Protein AF-A0AA38FF99-F1 (afdb_monomer_lite)

Radius of gyration: 12.07 Å; chains: 1; bounding box: 22×20×30 Å

Structure (mmCIF, N/CA/C/O backbone):
data_AF-A0AA38FF99-F1
#
_entry.id   AF-A0AA38FF99-F1
#
loop_
_atom_site.group_PDB
_atom_site.id
_atom_site.type_symbol
_atom_site.label_atom_id
_atom_site.label_alt_id
_atom_site.label_comp_id
_atom_site.label_asym_id
_atom_site.label_entity_id
_atom_site.label_seq_id
_atom_site.pdbx_PDB_ins_code
_atom_site.Cartn_x
_atom_site.Cartn_y
_atom_site.Cartn_z
_atom_site.occupancy
_atom_site.B_iso_or_equiv
_atom_site.auth_seq_id
_atom_site.auth_comp_id
_atom_site.auth_asym_id
_atom_site.auth_atom_id
_atom_site.pdbx_PDB_model_num
ATOM 1 N N . CYS A 1 1 ? 8.147 8.125 14.717 1.00 46.72 1 CYS A N 1
ATOM 2 C CA . CYS A 1 1 ? 8.474 7.706 13.342 1.00 46.72 1 CYS A CA 1
ATOM 3 C C . CYS A 1 1 ? 7.793 6.364 13.127 1.00 46.72 1 CYS A C 1
ATOM 5 O O . CYS A 1 1 ? 8.330 5.360 13.572 1.00 46.72 1 CYS A O 1
ATOM 7 N N . ALA A 1 2 ? 6.567 6.364 12.613 1.00 54.22 2 ALA A N 1
ATOM 8 C CA . ALA A 1 2 ? 5.873 5.144 12.216 1.00 54.22 2 ALA A CA 1
ATOM 9 C C . ALA A 1 2 ? 5.549 5.319 10.729 1.00 54.22 2 ALA A C 1
ATOM 11 O O . ALA A 1 2 ? 4.919 6.312 10.359 1.00 54.22 2 ALA A O 1
ATOM 12 N N . ASP A 1 3 ? 6.130 4.455 9.902 1.00 67.94 3 ASP A N 1
ATOM 13 C CA . ASP A 1 3 ? 5.916 4.394 8.452 1.00 67.94 3 ASP A CA 1
ATOM 14 C C . ASP A 1 3 ? 4.689 3.525 8.127 1.00 67.94 3 ASP A C 1
ATOM 16 O O . ASP A 1 3 ? 4.014 3.087 9.054 1.00 67.94 3 ASP A O 1
ATOM 20 N N . GLY A 1 4 ? 4.384 3.281 6.849 1.00 63.66 4 GLY A N 1
ATOM 21 C CA . GLY A 1 4 ? 3.275 2.429 6.408 1.00 63.66 4 GLY A CA 1
ATOM 22 C C . GLY A 1 4 ? 3.235 1.043 7.072 1.00 63.66 4 GLY A C 1
ATOM 23 O O . GLY A 1 4 ? 4.265 0.447 7.379 1.00 63.66 4 GLY A O 1
ATOM 24 N N . LEU A 1 5 ? 2.028 0.500 7.291 1.00 75.06 5 LEU A N 1
ATOM 25 C CA . LEU A 1 5 ? 1.881 -0.889 7.760 1.00 75.06 5 LEU A CA 1
ATOM 26 C C . LEU A 1 5 ? 2.196 -1.899 6.650 1.00 75.06 5 LEU A C 1
ATOM 28 O O . LEU A 1 5 ? 2.699 -2.986 6.930 1.00 75.06 5 LEU A O 1
ATOM 32 N N . VAL A 1 6 ? 1.860 -1.560 5.404 1.00 79.75 6 VAL A N 1
ATOM 33 C CA . VAL A 1 6 ? 2.072 -2.412 4.231 1.00 79.75 6 VAL A CA 1
ATOM 34 C C . VAL A 1 6 ? 2.587 -1.566 3.073 1.00 79.75 6 VAL A C 1
ATOM 36 O O . VAL A 1 6 ? 1.821 -0.797 2.497 1.00 79.75 6 VAL A O 1
ATOM 39 N N . 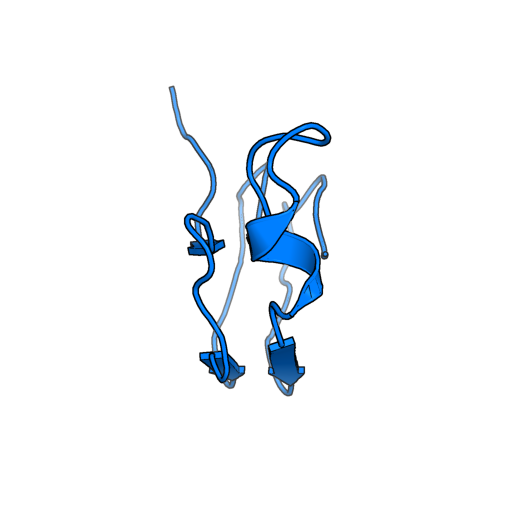ASP A 1 7 ? 3.842 -1.778 2.680 1.00 82.00 7 ASP A N 1
ATOM 40 C CA . ASP A 1 7 ? 4.447 -1.122 1.519 1.00 82.00 7 ASP A CA 1
ATOM 41 C C . ASP A 1 7 ? 4.772 -2.153 0.431 1.00 82.00 7 ASP A C 1
ATOM 43 O O . ASP A 1 7 ? 5.548 -3.088 0.639 1.00 82.00 7 ASP A O 1
ATOM 47 N N . VAL A 1 8 ? 4.171 -1.982 -0.747 1.00 80.81 8 VAL A N 1
ATOM 48 C CA . VAL A 1 8 ? 4.412 -2.802 -1.941 1.00 80.81 8 VAL A CA 1
ATOM 49 C C . VAL A 1 8 ? 5.082 -1.917 -2.985 1.00 80.81 8 VAL A C 1
ATOM 51 O O . VAL A 1 8 ? 4.485 -0.962 -3.474 1.00 80.81 8 VAL A O 1
ATOM 54 N N . THR A 1 9 ? 6.345 -2.203 -3.298 1.00 82.88 9 THR A N 1
ATOM 55 C CA . THR A 1 9 ? 7.197 -1.370 -4.165 1.00 82.88 9 THR A CA 1
ATOM 56 C C . THR A 1 9 ? 8.094 -2.247 -5.051 1.00 82.88 9 THR A C 1
ATOM 58 O O . THR A 1 9 ? 8.064 -3.477 -4.941 1.00 82.88 9 THR A O 1
ATOM 61 N N . LEU A 1 10 ? 8.900 -1.628 -5.924 1.00 81.62 10 LEU A N 1
ATOM 62 C CA . LEU A 1 10 ? 9.938 -2.294 -6.729 1.00 81.62 10 LEU A CA 1
ATOM 63 C C . LEU A 1 10 ? 9.389 -3.387 -7.666 1.00 81.62 10 LEU A C 1
ATOM 65 O O . LEU A 1 10 ? 9.875 -4.517 -7.668 1.00 81.62 10 LEU A O 1
ATOM 69 N N . ALA A 1 11 ? 8.373 -3.048 -8.464 1.00 77.00 11 ALA A N 1
ATOM 70 C CA . ALA A 1 11 ? 7.730 -3.918 -9.452 1.00 77.00 11 ALA A CA 1
ATOM 71 C C . ALA A 1 11 ? 7.132 -5.211 -8.864 1.00 77.00 11 ALA A C 1
ATOM 73 O O . ALA A 1 11 ? 6.906 -6.195 -9.575 1.00 77.00 11 ALA A O 1
ATOM 74 N N . SER A 1 12 ? 6.849 -5.213 -7.559 1.00 79.56 12 SER A N 1
ATOM 75 C CA . SER A 1 12 ? 6.117 -6.293 -6.905 1.00 79.56 12 SER A CA 1
ATOM 76 C C . SER A 1 12 ? 4.749 -6.461 -7.570 1.00 79.56 12 SER A C 1
ATOM 78 O O . SER A 1 12 ? 3.969 -5.520 -7.658 1.00 79.56 12 SER A O 1
ATOM 80 N N . THR A 1 13 ? 4.432 -7.665 -8.042 1.00 83.00 13 THR A N 1
ATOM 81 C CA . THR A 1 13 ? 3.162 -7.958 -8.720 1.00 83.00 13 THR A CA 1
ATOM 82 C C . THR A 1 13 ? 2.541 -9.247 -8.188 1.00 83.00 13 THR A C 1
ATOM 84 O O .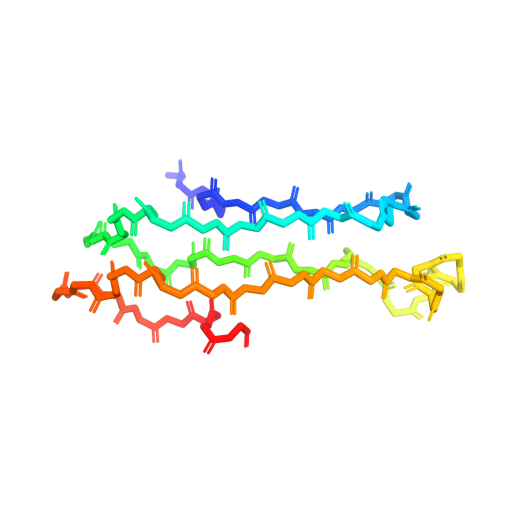 THR A 1 13 ? 3.212 -10.049 -7.541 1.00 83.00 13 THR A O 1
ATOM 87 N N . ALA A 1 14 ? 1.244 -9.434 -8.438 1.00 86.19 14 ALA A N 1
ATOM 88 C CA . ALA A 1 14 ? 0.442 -10.562 -7.957 1.00 86.19 14 ALA A CA 1
ATOM 89 C C . ALA A 1 14 ? 0.391 -10.709 -6.419 1.00 86.19 14 ALA A C 1
ATOM 91 O O . ALA A 1 14 ? 0.292 -11.817 -5.890 1.00 86.19 14 ALA A O 1
ATOM 92 N N . VAL A 1 15 ? 0.407 -9.590 -5.689 1.00 85.69 15 VAL A N 1
ATOM 93 C CA . VAL A 1 15 ? 0.273 -9.578 -4.223 1.00 85.69 15 VAL A CA 1
ATOM 94 C C . VAL A 1 15 ? -1.207 -9.575 -3.839 1.00 85.69 15 VAL A C 1
ATOM 96 O O . VAL A 1 15 ? -1.990 -8.801 -4.386 1.00 85.69 15 VAL A O 1
ATOM 99 N N . THR A 1 16 ? -1.610 -10.416 -2.882 1.00 88.31 16 THR A N 1
ATOM 100 C CA . THR A 1 16 ? -2.966 -10.390 -2.307 1.00 88.31 16 THR A CA 1
ATOM 101 C C . THR A 1 16 ? -2.904 -10.089 -0.817 1.00 88.31 16 THR A C 1
ATOM 103 O O . THR A 1 16 ? -2.396 -10.891 -0.037 1.00 88.31 16 THR A O 1
ATOM 106 N N . VAL A 1 17 ? -3.462 -8.951 -0.416 1.00 86.75 17 VAL A N 1
ATOM 107 C CA . VAL A 1 17 ? -3.641 -8.566 0.985 1.00 86.75 17 VAL A CA 1
ATOM 108 C C . VAL A 1 17 ? -5.084 -8.886 1.359 1.00 86.75 17 VAL A C 1
ATOM 110 O O . VAL A 1 17 ? -6.008 -8.223 0.884 1.00 86.75 17 VAL A O 1
ATOM 113 N N . SER A 1 18 ? -5.297 -9.917 2.180 1.00 89.31 18 SER A N 1
ATOM 114 C CA . SER A 1 18 ? -6.646 -10.323 2.592 1.00 89.31 18 SER A CA 1
ATOM 115 C C . SER A 1 18 ? -6.747 -10.792 4.037 1.00 89.31 18 SER A C 1
ATOM 117 O O . SER A 1 18 ? -5.769 -11.279 4.596 1.00 89.31 18 SER A O 1
ATOM 119 N N . ASN A 1 19 ? -7.940 -10.645 4.626 1.00 88.12 19 ASN A N 1
ATOM 120 C CA . ASN A 1 19 ? -8.258 -11.036 6.006 1.00 88.12 19 ASN A CA 1
ATOM 121 C C . ASN A 1 19 ? -7.375 -10.384 7.090 1.00 88.12 19 ASN A C 1
ATOM 123 O O . ASN A 1 19 ? -7.234 -10.931 8.184 1.00 88.12 19 ASN A O 1
ATOM 127 N N . ASN A 1 20 ? -6.800 -9.207 6.825 1.00 82.19 20 ASN A N 1
ATOM 128 C CA . ASN A 1 20 ? -6.025 -8.465 7.821 1.00 82.19 20 ASN A CA 1
ATOM 129 C C . ASN A 1 20 ? -6.905 -7.484 8.594 1.00 82.19 20 ASN A C 1
ATOM 131 O O . ASN A 1 20 ? -7.896 -6.973 8.068 1.00 82.19 20 ASN A O 1
ATOM 135 N N . ARG A 1 21 ? -6.518 -7.179 9.836 1.00 84.62 21 ARG A N 1
ATOM 136 C CA . ARG A 1 21 ? -7.143 -6.134 10.653 1.00 84.62 21 ARG A CA 1
ATOM 137 C C . ARG A 1 21 ? -6.172 -4.975 10.834 1.00 84.62 21 ARG A C 1
ATOM 139 O O . ARG A 1 21 ? -5.192 -5.106 11.560 1.00 84.62 21 ARG A O 1
ATOM 146 N N . PHE A 1 22 ? -6.479 -3.849 10.204 1.00 84.62 22 PHE A N 1
ATOM 147 C CA . PHE A 1 22 ? -5.725 -2.605 10.336 1.00 84.62 22 PHE A CA 1
ATOM 148 C C . PHE A 1 22 ? -6.455 -1.682 11.316 1.00 84.62 22 PHE A C 1
ATOM 150 O O . PHE A 1 22 ? -7.672 -1.536 11.234 1.00 84.62 22 PHE A O 1
ATOM 157 N N . SER A 1 23 ? -5.749 -1.073 12.266 1.00 79.75 23 SER A N 1
ATOM 158 C CA . SER A 1 23 ? -6.337 -0.121 13.221 1.00 79.75 23 SER A CA 1
ATOM 159 C C . SER A 1 23 ? -5.263 0.779 13.822 1.00 79.75 23 SER A C 1
ATOM 161 O O . SER A 1 23 ? -4.123 0.335 13.953 1.00 79.75 23 SER A O 1
ATOM 163 N N . CYS A 1 24 ? -5.650 1.983 14.252 1.00 75.75 24 CYS A N 1
ATOM 164 C CA . CYS A 1 24 ? -4.786 2.928 14.972 1.00 75.75 24 CYS A CA 1
ATOM 165 C C . CYS A 1 24 ? -3.477 3.265 14.232 1.00 75.75 24 CYS A C 1
ATOM 167 O O . CYS A 1 24 ? -2.398 3.177 14.819 1.00 75.75 24 CYS A O 1
ATOM 169 N N . HIS A 1 25 ? -3.568 3.603 12.944 1.00 73.38 25 HIS A N 1
ATOM 170 C CA . HIS A 1 25 ? -2.397 3.908 12.130 1.00 73.38 25 HIS A CA 1
ATOM 171 C C . HIS A 1 25 ? -2.680 4.977 11.070 1.00 73.38 25 HIS A C 1
ATOM 173 O O . HIS A 1 25 ? -3.680 4.903 10.361 1.00 73.38 25 HIS A O 1
ATOM 179 N N . ASP A 1 26 ? -1.775 5.943 10.922 1.00 65.44 26 ASP A N 1
ATOM 180 C CA . ASP A 1 26 ? -2.015 7.100 10.056 1.00 65.44 26 ASP A CA 1
ATOM 181 C C . ASP A 1 26 ? -1.964 6.722 8.569 1.00 65.44 26 ASP A C 1
ATOM 183 O O . ASP A 1 26 ? -2.883 7.049 7.825 1.00 65.44 26 ASP A O 1
ATOM 187 N N . LYS A 1 27 ? -0.933 5.974 8.150 1.00 67.00 27 LYS A N 1
ATOM 188 C CA . LYS A 1 27 ? -0.708 5.539 6.758 1.00 67.00 27 LYS A CA 1
ATOM 189 C C . LYS A 1 27 ? -0.828 4.028 6.650 1.00 67.00 27 LYS A C 1
ATOM 191 O O . LYS A 1 27 ? 0.019 3.314 7.183 1.00 67.00 27 LYS A O 1
ATOM 196 N N . VAL A 1 28 ? -1.888 3.528 6.026 1.00 68.06 28 VAL A N 1
ATOM 197 C CA . VAL A 1 28 ? -2.202 2.090 6.100 1.00 68.06 28 VAL A CA 1
ATOM 198 C C . VAL A 1 28 ? -1.467 1.284 5.034 1.00 68.06 28 VAL A C 1
ATOM 200 O O . VAL A 1 28 ? -0.853 0.270 5.363 1.00 68.06 28 VAL A O 1
ATOM 203 N N . MET A 1 29 ? -1.492 1.734 3.781 1.00 77.75 29 MET A N 1
ATOM 204 C CA . MET A 1 29 ? -0.877 1.014 2.667 1.00 77.75 29 MET A CA 1
ATOM 205 C C . MET A 1 29 ? -0.154 1.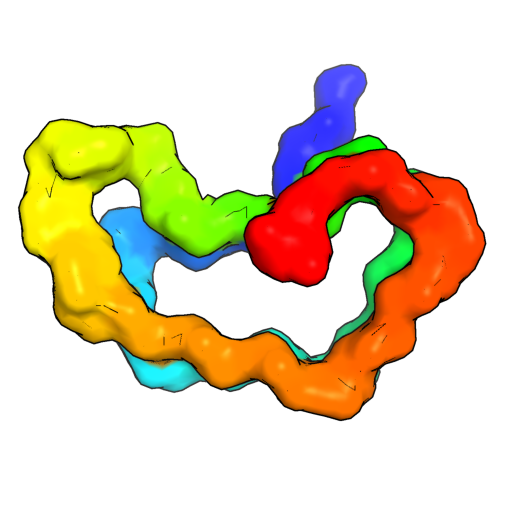972 1.716 1.00 77.75 29 MET A C 1
ATOM 207 O O . MET A 1 29 ? -0.672 3.041 1.429 1.00 77.75 29 MET A O 1
ATOM 211 N N . LEU A 1 30 ? 1.029 1.624 1.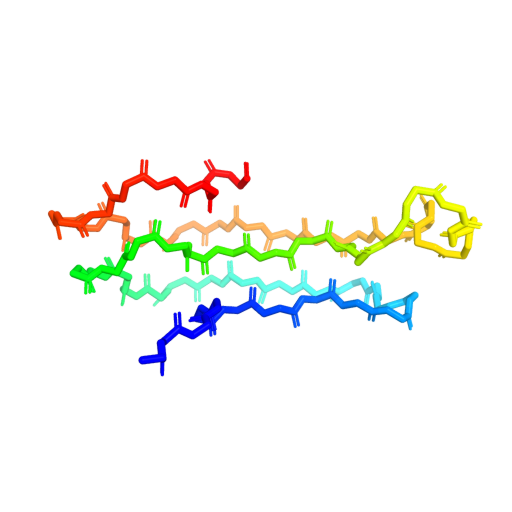211 1.00 81.12 30 LEU A N 1
ATOM 212 C CA . LEU A 1 30 ? 1.659 2.324 0.088 1.00 81.12 30 LEU A CA 1
ATOM 213 C C . LEU A 1 30 ? 1.856 1.342 -1.063 1.00 81.12 30 LEU A C 1
ATOM 215 O O . LEU A 1 30 ? 2.557 0.341 -0.925 1.00 81.12 30 LEU A O 1
ATOM 219 N N . LEU A 1 31 ? 1.238 1.635 -2.203 1.00 78.56 31 LEU A N 1
ATOM 220 C CA . LEU A 1 31 ? 1.390 0.861 -3.430 1.00 78.56 31 LEU A CA 1
ATOM 221 C C . LEU A 1 31 ? 2.151 1.720 -4.443 1.00 78.56 31 LEU A C 1
ATOM 223 O O . LEU A 1 31 ? 1.573 2.617 -5.050 1.00 78.56 31 LEU A O 1
ATOM 227 N N . GLY A 1 32 ? 3.437 1.428 -4.625 1.00 76.94 32 GLY A N 1
ATOM 228 C CA . GLY A 1 32 ? 4.343 2.201 -5.474 1.00 76.94 32 GLY A CA 1
ATOM 229 C C . GLY A 1 32 ? 5.025 3.342 -4.715 1.00 76.94 32 GLY A C 1
ATOM 230 O O . GLY A 1 32 ? 4.425 4.005 -3.870 1.00 76.94 32 GLY A O 1
ATOM 231 N N . HIS A 1 33 ? 6.317 3.545 -4.985 1.00 77.25 33 HIS A N 1
ATOM 232 C CA . HIS A 1 33 ? 7.145 4.504 -4.235 1.00 77.25 33 HIS A CA 1
ATOM 233 C C . HIS A 1 33 ? 7.443 5.803 -4.998 1.00 77.25 33 HIS A C 1
ATOM 235 O O . HIS A 1 33 ? 7.700 6.830 -4.374 1.00 77.25 33 HIS A O 1
ATOM 241 N N . SER A 1 34 ? 7.448 5.771 -6.334 1.00 76.94 34 SER A N 1
ATOM 242 C CA . SER A 1 34 ? 7.877 6.899 -7.167 1.00 76.94 34 SER A CA 1
ATOM 243 C C . SER A 1 34 ? 7.149 6.906 -8.509 1.00 76.94 34 SER A C 1
ATOM 245 O O . SER A 1 34 ? 7.113 5.885 -9.194 1.00 76.94 34 SER A O 1
ATOM 247 N N . ASP A 1 35 ? 6.636 8.072 -8.906 1.00 70.75 35 ASP A N 1
ATOM 248 C CA . ASP A 1 35 ? 5.942 8.279 -10.187 1.00 70.75 35 ASP A CA 1
ATOM 249 C C . ASP A 1 35 ? 6.852 8.022 -11.404 1.00 70.75 35 ASP A C 1
ATOM 251 O O . ASP A 1 35 ? 6.383 7.641 -12.479 1.00 70.75 35 ASP A O 1
ATOM 255 N N . ASP A 1 36 ? 8.168 8.171 -11.223 1.00 76.56 36 ASP A N 1
ATOM 256 C CA . ASP A 1 36 ? 9.175 7.948 -12.263 1.00 76.56 36 ASP A CA 1
ATOM 257 C C . ASP A 1 36 ? 9.517 6.457 -12.441 1.00 76.56 36 ASP A C 1
ATOM 259 O O . ASP A 1 36 ? 10.147 6.059 -13.431 1.00 76.56 36 ASP A O 1
ATOM 263 N N . TYR A 1 37 ? 9.088 5.594 -11.512 1.00 74.56 37 TYR A N 1
ATOM 264 C CA . TYR A 1 37 ? 9.385 4.166 -11.554 1.00 74.56 37 TYR A CA 1
ATOM 265 C C . TYR A 1 37 ? 8.386 3.415 -12.438 1.00 74.56 37 TYR A C 1
ATOM 267 O O . TYR A 1 37 ? 7.440 2.766 -11.998 1.00 74.56 37 TYR A O 1
ATOM 275 N N . THR A 1 38 ? 8.627 3.487 -13.745 1.00 76.81 38 THR A N 1
ATOM 276 C CA . THR A 1 38 ? 7.739 2.907 -14.767 1.00 76.81 38 THR A CA 1
ATOM 277 C C . THR A 1 38 ? 7.527 1.392 -14.668 1.00 76.81 38 THR A C 1
ATOM 279 O O . THR A 1 38 ? 6.547 0.901 -15.225 1.00 76.81 38 THR A O 1
ATOM 282 N N . ALA A 1 39 ? 8.385 0.659 -13.952 1.00 73.25 39 ALA A N 1
ATOM 283 C CA . ALA A 1 39 ? 8.216 -0.775 -13.727 1.00 73.25 39 ALA A CA 1
ATOM 284 C C . ALA A 1 39 ? 7.076 -1.107 -12.739 1.00 73.25 39 ALA A C 1
ATOM 286 O O . ALA A 1 39 ? 6.557 -2.219 -12.777 1.00 73.25 39 ALA A O 1
ATOM 287 N N . ASP A 1 40 ? 6.610 -0.143 -11.931 1.00 74.12 40 ASP A N 1
ATOM 288 C CA . ASP A 1 40 ? 5.417 -0.317 -11.087 1.00 74.12 40 ASP A CA 1
ATOM 289 C C . ASP A 1 40 ? 4.106 -0.264 -11.904 1.00 74.12 40 ASP A C 1
ATOM 291 O O . ASP A 1 40 ? 3.041 -0.566 -11.374 1.00 74.12 40 ASP A O 1
ATOM 295 N N . LYS A 1 41 ? 4.138 0.050 -13.211 1.00 75.81 41 LYS A N 1
ATOM 296 C CA . LYS A 1 41 ? 2.925 0.074 -14.060 1.00 75.81 41 LYS A CA 1
ATOM 297 C C . LYS A 1 41 ? 2.245 -1.290 -14.198 1.00 75.81 41 LYS A C 1
ATOM 299 O O . LYS A 1 41 ? 1.029 -1.345 -14.365 1.00 75.81 41 LYS A O 1
ATOM 304 N N . ASP A 1 42 ? 3.018 -2.370 -14.110 1.00 79.62 42 ASP A N 1
ATOM 305 C CA . ASP A 1 42 ? 2.516 -3.749 -14.159 1.00 79.62 42 ASP A CA 1
ATOM 306 C C . ASP A 1 42 ? 2.223 -4.323 -12.758 1.00 79.62 42 ASP A C 1
ATOM 308 O O . ASP A 1 42 ? 1.891 -5.509 -12.607 1.00 79.62 42 ASP A O 1
ATOM 312 N N . MET A 1 43 ? 2.324 -3.493 -11.714 1.00 83.50 43 MET A N 1
ATOM 313 C CA . MET A 1 43 ? 1.964 -3.872 -10.355 1.00 83.50 43 MET A CA 1
ATOM 314 C C . MET A 1 43 ? 0.475 -4.212 -10.285 1.00 83.50 43 MET A C 1
ATOM 316 O O . MET A 1 43 ? -0.406 -3.426 -10.636 1.00 83.50 43 MET A O 1
ATOM 320 N N . ARG A 1 44 ? 0.188 -5.412 -9.785 1.00 83.06 44 ARG A N 1
ATOM 321 C CA . ARG A 1 44 ? -1.171 -5.879 -9.511 1.00 83.06 44 ARG A CA 1
ATOM 322 C C . ARG A 1 44 ? -1.262 -6.299 -8.060 1.00 83.06 44 ARG A C 1
ATOM 324 O O . ARG A 1 44 ? -0.655 -7.296 -7.666 1.00 83.06 44 ARG A O 1
ATOM 331 N N . VAL A 1 45 ? -2.042 -5.552 -7.287 1.00 85.00 45 VAL A N 1
ATOM 332 C CA . VAL A 1 45 ? -2.305 -5.844 -5.878 1.00 85.00 45 VAL A CA 1
ATOM 333 C C . VAL A 1 45 ? -3.801 -6.027 -5.680 1.00 85.00 45 VAL A C 1
ATOM 335 O O . VAL A 1 45 ? -4.600 -5.184 -6.078 1.00 85.00 45 VAL A O 1
ATOM 338 N N . THR A 1 46 ? -4.181 -7.148 -5.076 1.00 86.25 46 THR A N 1
ATOM 339 C CA . THR A 1 46 ? -5.567 -7.437 -4.703 1.00 86.25 46 THR A CA 1
ATOM 340 C C . THR A 1 46 ? -5.738 -7.169 -3.218 1.00 86.25 46 THR A C 1
ATOM 342 O O . THR A 1 46 ? -5.116 -7.831 -2.391 1.00 86.25 46 THR A O 1
ATOM 345 N N . VAL A 1 47 ? -6.598 -6.217 -2.870 1.00 85.94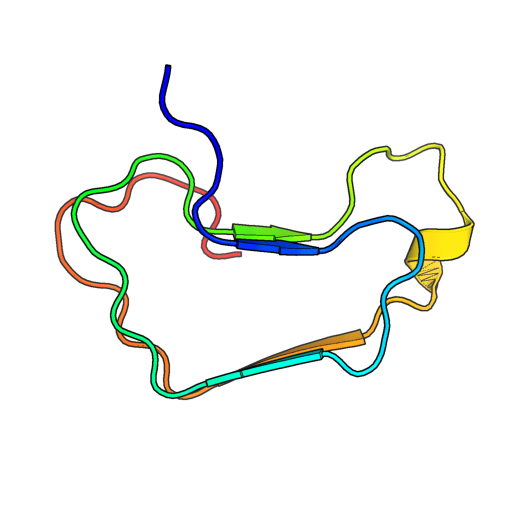 47 VAL A N 1
ATOM 346 C CA . VAL A 1 47 ? -6.946 -5.896 -1.482 1.00 85.94 47 VAL A CA 1
ATOM 347 C C . VAL A 1 47 ? -8.394 -6.316 -1.264 1.00 85.94 47 VAL A C 1
ATOM 349 O O . VAL A 1 47 ? -9.304 -5.712 -1.826 1.00 85.94 47 VAL A O 1
ATOM 352 N N . VAL A 1 48 ? -8.627 -7.377 -0.487 1.00 88.38 48 VAL A N 1
ATOM 353 C CA . VAL A 1 48 ? -9.974 -7.950 -0.322 1.00 88.38 48 VAL A CA 1
ATOM 354 C C . VAL A 1 48 ? -10.202 -8.477 1.093 1.00 88.38 48 VAL A C 1
ATOM 356 O O . VAL A 1 48 ? -9.293 -9.014 1.710 1.00 88.38 48 VAL A O 1
ATOM 359 N N . PHE A 1 49 ? -11.415 -8.327 1.629 1.00 87.69 49 PHE A N 1
ATOM 360 C CA . PHE A 1 49 ? -11.795 -8.813 2.969 1.00 87.69 49 PHE A CA 1
ATOM 361 C C . PHE A 1 49 ? -10.898 -8.316 4.122 1.00 87.69 49 PHE A C 1
ATOM 363 O O . PHE A 1 49 ? -10.774 -8.985 5.144 1.00 87.69 49 PHE A O 1
ATOM 370 N N . ASN A 1 50 ? -10.261 -7.150 3.987 1.00 84.56 50 ASN A N 1
ATOM 371 C CA . ASN A 1 50 ? -9.535 -6.532 5.098 1.00 84.56 50 ASN A CA 1
ATOM 372 C C . ASN A 1 50 ? -10.490 -5.708 5.965 1.00 84.56 50 ASN A C 1
ATOM 374 O O . ASN A 1 50 ? -11.399 -5.047 5.461 1.00 84.56 50 ASN A O 1
ATOM 378 N N . HIS A 1 51 ? -10.267 -5.735 7.274 1.00 84.56 51 HIS A N 1
ATOM 379 C CA . HIS A 1 51 ? -10.994 -4.925 8.236 1.00 84.56 51 HIS A CA 1
ATOM 380 C C . HIS A 1 51 ? -10.202 -3.653 8.542 1.00 84.56 51 HIS A C 1
ATOM 382 O O . HIS A 1 51 ? -9.212 -3.690 9.275 1.00 84.56 51 HIS A O 1
ATOM 388 N N . PHE A 1 52 ? -10.667 -2.531 7.997 1.00 83.12 52 PHE A N 1
ATOM 389 C CA . PHE A 1 52 ? -10.166 -1.197 8.312 1.00 83.12 52 PHE A CA 1
ATOM 390 C C . PHE A 1 52 ? -10.927 -0.653 9.526 1.00 83.12 52 PHE A C 1
ATOM 392 O O . PHE A 1 52 ? -12.083 -0.242 9.430 1.00 83.12 52 PHE A O 1
ATOM 399 N N . GLY A 1 53 ? -10.298 -0.766 10.693 1.00 80.06 53 GLY A N 1
ATOM 400 C CA . GLY A 1 53 ? -10.853 -0.382 11.986 1.00 80.06 53 GLY A CA 1
ATOM 401 C C . GLY A 1 53 ? -10.695 1.111 12.310 1.00 80.06 53 GLY A C 1
ATOM 402 O O . GLY A 1 53 ? -10.211 1.893 11.495 1.00 80.06 53 GLY A O 1
ATOM 403 N N . PRO A 1 54 ? -11.095 1.533 13.521 1.00 75.94 54 PRO A N 1
ATOM 404 C CA . PRO A 1 54 ? -11.016 2.929 13.941 1.00 75.94 54 PRO A CA 1
ATOM 405 C C . PRO A 1 54 ? -9.564 3.414 14.081 1.00 75.94 54 PRO A C 1
ATOM 407 O O . PRO A 1 54 ? -8.651 2.636 14.370 1.00 75.94 54 PRO A O 1
ATOM 410 N N . GLY A 1 55 ? -9.368 4.723 13.909 1.00 73.50 55 GLY A N 1
ATOM 411 C CA . GLY A 1 55 ? -8.055 5.361 14.028 1.00 73.50 55 GLY A CA 1
ATOM 412 C C . GLY A 1 55 ? -7.159 5.190 12.799 1.00 73.50 55 GLY A C 1
ATOM 413 O O . GLY A 1 55 ? -5.945 5.239 12.946 1.00 73.50 55 GLY A O 1
ATOM 414 N N . LEU A 1 56 ? -7.739 4.950 11.619 1.00 71.38 56 LEU A N 1
ATOM 415 C CA . LEU A 1 56 ? -7.037 5.033 10.335 1.00 71.38 56 LEU A CA 1
ATOM 416 C C . LEU A 1 56 ? -7.309 6.403 9.702 1.00 71.38 56 LEU A C 1
ATOM 418 O O . LEU A 1 56 ? -8.461 6.844 9.709 1.00 71.38 56 LEU A O 1
ATOM 422 N N . LEU A 1 57 ? -6.274 7.073 9.187 1.00 69.00 57 LEU A N 1
ATOM 423 C CA . LEU A 1 57 ? -6.385 8.434 8.638 1.00 69.00 57 LEU A CA 1
ATOM 424 C C . LEU A 1 57 ? -6.325 8.465 7.107 1.00 69.00 57 LEU A C 1
ATOM 426 O O . LEU A 1 57 ? -7.207 9.052 6.483 1.00 69.00 57 LEU A O 1
ATOM 430 N N . GLU A 1 58 ? -5.317 7.841 6.494 1.00 67.69 58 GLU A N 1
ATOM 431 C CA . GLU A 1 58 ? -5.066 7.935 5.052 1.00 67.69 58 GLU A CA 1
ATOM 432 C C . GLU A 1 58 ? -4.489 6.644 4.433 1.00 67.69 58 GLU A C 1
ATOM 434 O O . GLU A 1 58 ? -4.011 5.740 5.124 1.00 67.69 58 GLU A O 1
ATOM 439 N N . ARG A 1 59 ? -4.526 6.583 3.090 1.00 68.19 59 ARG A N 1
ATOM 440 C CA . ARG A 1 59 ? -4.022 5.491 2.234 1.00 68.19 59 ARG A CA 1
ATOM 441 C C . ARG A 1 59 ? -4.745 4.147 2.396 1.00 68.19 59 ARG A C 1
ATOM 443 O O . ARG A 1 59 ? -4.183 3.150 2.855 1.00 68.19 59 ARG A O 1
ATOM 450 N N . MET A 1 60 ? -6.031 4.158 2.036 1.00 69.75 60 MET A N 1
ATOM 451 C CA . MET A 1 60 ? -6.911 2.985 1.972 1.00 69.75 60 MET A CA 1
ATOM 452 C C . MET A 1 60 ? -7.618 2.895 0.604 1.00 69.75 60 MET A C 1
ATOM 454 O O . MET A 1 60 ? -8.840 3.062 0.543 1.00 69.75 60 MET A O 1
ATOM 458 N N . PRO A 1 61 ? -6.910 2.610 -0.499 1.00 55.47 61 PRO A N 1
ATOM 459 C CA . PRO A 1 61 ? -5.459 2.580 -0.704 1.00 55.47 61 PRO A CA 1
ATOM 460 C C . PRO A 1 61 ? -4.888 3.958 -1.077 1.00 55.47 61 PRO A C 1
ATOM 462 O O . PRO A 1 61 ? -5.662 4.835 -1.520 1.00 55.47 61 PRO A O 1
#

Organism: Taxus chinensis (NCBI:txid29808)

Foldseek 3Di:
DDDEPEEAEDLDAPAEAAPEEDEQDAHHYHQYDDPPPCSSVRHYYHYPHYHDDYNYHDDPD

InterPro domains:
  IPR002022 Pe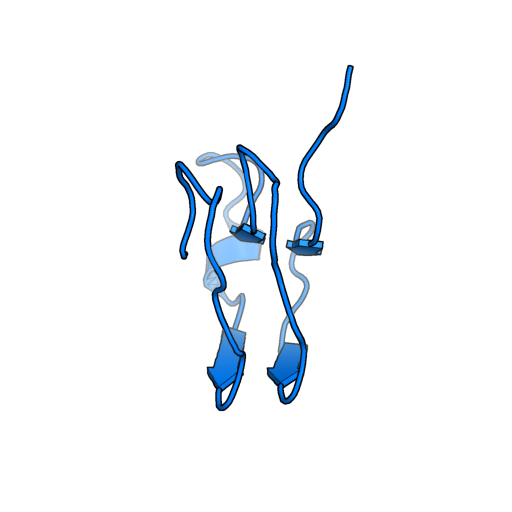ctate lyase [PF00544] (3-52)
  IPR011050 Pectin lyase fold/virulence factor [SSF51126] (3-61)
  IPR012334 Pectin lyase fold [G3DSA:2.160.20.10] (1-61)
  IPR045032 Pectin lyase family [PTHR31683] (1-61)

pLDDT: mean 77.25, std 8.66, range [46.72, 89.31]

Sequence (61 aa):
CADGLVDVTLASTAVTVSNNRFSCHDKVMLLGHSDDYTADKDMRVTVVFNHFGPGLLERMP

Secondary structure (DSSP, 8-state):
----SEEE-TT--SEEEES-EE-SEEE-EEE-S-TT-GGGGG--EEEES-EE-SSEEE---